Protein AF-A0A1E1WFL3-F1 (afdb_monomer_lite)

pLDDT: mean 76.47, std 13.82, range [47.34, 92.62]

Radius of gyration: 27.9 Å; chains: 1; bounding box: 55×41×75 Å

Secondary structure (DSSP, 8-state):
---SSHHHHHHHHHHHHHHHHHHTTT-TTHHHHHHTSTT--HHHHHHHHHHHHS--S-TTS--HHHHHHHHHHTTTTSPPPHHHHT------TT-------------TTSSTTTT-GGGGSSS----

Sequence (127 aa):
THGQHDANQAALLALAVQTYELLRPRFPSIVSVLRAIPDVEPHDVLRLDEKLAAPHNKPNKIDKSKRDLFKKITARLIGRNVGQLFKKEVYILDLPTMQTAKEKPRSAVDAPEGAGLEKLFTANAPT

Foldseek 3Di:
DPQADPVSVVVVLLVVLVVCLVCCVVPVCVLVVLVPDPPADPVLSVVLVVVSPPDDPDDPDDDPVNSVSSCVSCVVVRDDDPVVVPPPPDPPDDDPPPPPPPPPPPPQCPDPCHVCVVVVPPPDDPD

Organism: Pectinophora gossypiella (NCBI:txid13191)

Structure (mmCIF, N/CA/C/O backbone):
data_AF-A0A1E1WFL3-F1
#
_entry.id   AF-A0A1E1WFL3-F1
#
loop_
_atom_site.group_PDB
_atom_site.id
_atom_site.type_symbol
_atom_site.label_atom_id
_atom_site.label_alt_id
_atom_site.label_comp_id
_atom_site.label_asym_id
_atom_site.label_entity_id
_atom_site.label_seq_id
_atom_site.pdbx_PDB_ins_code
_atom_site.Cartn_x
_atom_site.Cartn_y
_atom_site.Cartn_z
_atom_site.occupancy
_atom_site.B_iso_or_equiv
_atom_site.auth_seq_id
_atom_site.auth_comp_id
_atom_site.auth_asym_id
_atom_site.auth_atom_id
_atom_site.pdbx_PDB_model_num
ATOM 1 N N . THR A 1 1 ? 0.158 -5.997 -17.261 1.00 51.44 1 THR A N 1
ATOM 2 C CA . THR A 1 1 ? -0.506 -5.467 -16.048 1.00 51.44 1 THR A CA 1
ATOM 3 C C . THR A 1 1 ? 0.355 -4.364 -15.453 1.00 51.44 1 THR A C 1
ATOM 5 O O . THR A 1 1 ? 1.562 -4.535 -15.332 1.00 51.44 1 THR A O 1
ATOM 8 N N . HIS A 1 2 ? -0.230 -3.192 -15.188 1.00 62.03 2 HIS A N 1
ATOM 9 C CA . HIS A 1 2 ? 0.481 -1.987 -14.736 1.00 62.03 2 HIS A CA 1
ATOM 10 C C . HIS A 1 2 ? 0.802 -2.088 -13.234 1.00 62.03 2 HIS A C 1
ATOM 12 O O . HIS A 1 2 ? -0.090 -2.355 -12.439 1.00 62.03 2 HIS A O 1
ATOM 18 N N . GLY A 1 3 ? 2.065 -1.900 -12.848 1.00 61.00 3 GLY A N 1
ATOM 19 C CA . GLY A 1 3 ? 2.530 -2.052 -11.456 1.00 61.00 3 GLY A CA 1
ATOM 20 C C . GLY A 1 3 ? 4.053 -2.137 -11.323 1.00 61.00 3 GLY A C 1
ATOM 21 O O . GLY A 1 3 ? 4.593 -1.838 -10.269 1.00 61.00 3 GLY A O 1
ATOM 22 N N . GLN A 1 4 ? 4.733 -2.462 -12.424 1.00 65.25 4 GLN A N 1
ATOM 23 C CA . GLN A 1 4 ? 6.193 -2.455 -12.536 1.00 65.25 4 GLN A CA 1
ATOM 24 C C . GLN A 1 4 ? 6.793 -1.038 -12.604 1.00 65.25 4 GLN A C 1
ATOM 26 O O . GLN A 1 4 ? 7.950 -0.835 -12.260 1.00 65.25 4 GLN A O 1
ATOM 31 N N . HIS A 1 5 ? 6.035 -0.061 -13.110 1.00 79.06 5 HIS A N 1
ATOM 32 C CA . HIS A 1 5 ? 6.515 1.312 -13.233 1.00 79.06 5 HIS A CA 1
ATOM 33 C C . HIS A 1 5 ? 6.304 2.060 -11.914 1.00 79.06 5 HIS A C 1
ATOM 35 O O . HIS A 1 5 ? 5.159 2.200 -11.471 1.00 79.06 5 HIS A O 1
ATOM 41 N N . ASP A 1 6 ? 7.384 2.580 -11.330 1.00 79.06 6 ASP A N 1
ATOM 42 C CA . ASP A 1 6 ? 7.389 3.231 -10.013 1.00 79.06 6 ASP A CA 1
ATOM 43 C C . ASP A 1 6 ? 6.340 4.343 -9.878 1.00 79.06 6 ASP A C 1
ATOM 45 O O . ASP A 1 6 ? 5.660 4.429 -8.853 1.00 79.06 6 ASP A O 1
ATOM 49 N N . ALA A 1 7 ? 6.137 5.160 -10.920 1.00 80.56 7 ALA A N 1
ATOM 50 C CA . ALA A 1 7 ? 5.143 6.236 -10.872 1.00 80.56 7 ALA A CA 1
ATOM 51 C C . ALA A 1 7 ? 3.707 5.695 -10.744 1.00 80.56 7 ALA A C 1
ATOM 53 O O . ALA A 1 7 ? 2.905 6.215 -9.967 1.00 80.56 7 ALA A O 1
ATOM 54 N N . ASN A 1 8 ? 3.400 4.602 -11.450 1.00 84.56 8 ASN A N 1
ATOM 55 C CA . ASN A 1 8 ? 2.076 3.984 -11.402 1.00 84.56 8 ASN A CA 1
ATOM 56 C C . ASN A 1 8 ? 1.884 3.275 -10.062 1.00 84.56 8 ASN A C 1
ATOM 58 O O . ASN A 1 8 ? 0.820 3.375 -9.459 1.00 84.56 8 ASN A O 1
ATOM 62 N N . GLN A 1 9 ? 2.924 2.606 -9.560 1.00 87.19 9 GLN A N 1
ATOM 63 C CA . GLN A 1 9 ? 2.893 1.962 -8.252 1.00 87.19 9 GLN A CA 1
ATOM 64 C C . GLN A 1 9 ? 2.644 2.976 -7.128 1.00 87.19 9 GLN A C 1
ATOM 66 O O . GLN A 1 9 ? 1.820 2.724 -6.251 1.00 87.19 9 GLN A O 1
ATOM 71 N N . ALA A 1 10 ? 3.318 4.129 -7.152 1.00 87.38 10 ALA A N 1
ATOM 72 C CA . ALA A 1 10 ? 3.135 5.172 -6.149 1.00 87.38 10 ALA A CA 1
ATOM 73 C C . ALA A 1 10 ? 1.697 5.718 -6.140 1.00 87.38 10 ALA A C 1
ATOM 75 O O . ALA A 1 10 ? 1.097 5.833 -5.069 1.00 87.38 10 ALA A O 1
ATOM 76 N N . ALA A 1 11 ? 1.131 5.996 -7.320 1.00 89.25 11 ALA A N 1
ATOM 77 C CA . ALA A 1 11 ? -0.248 6.462 -7.460 1.00 89.25 11 ALA A CA 1
ATOM 78 C C . ALA A 1 11 ? -1.270 5.403 -7.009 1.00 89.25 11 ALA A C 1
ATOM 80 O O . ALA A 1 11 ? -2.201 5.719 -6.270 1.00 89.25 11 ALA A O 1
ATOM 81 N N . LEU A 1 12 ? -1.067 4.135 -7.385 1.00 90.56 12 LEU A N 1
ATOM 82 C CA . LEU A 1 12 ? -1.937 3.025 -6.987 1.00 90.56 12 LEU A CA 1
ATOM 83 C C . LEU A 1 12 ? -1.911 2.786 -5.474 1.00 90.56 12 LEU A C 1
ATOM 85 O O . LEU A 1 12 ? -2.964 2.605 -4.872 1.00 90.56 12 LEU A O 1
ATOM 89 N N . LEU A 1 13 ? -0.733 2.828 -4.843 1.00 91.19 13 LEU A N 1
ATOM 90 C CA . LEU A 1 13 ? -0.609 2.689 -3.389 1.00 91.19 13 LEU A CA 1
ATOM 91 C C . LEU A 1 13 ? -1.276 3.848 -2.646 1.00 91.19 13 LEU A C 1
ATOM 93 O O . LEU A 1 13 ? -1.927 3.629 -1.628 1.00 91.19 13 LEU A O 1
ATOM 97 N N . ALA A 1 14 ? -1.122 5.076 -3.147 1.00 90.31 14 ALA A N 1
ATOM 98 C CA . ALA A 1 14 ? -1.787 6.246 -2.587 1.00 90.31 14 ALA A CA 1
ATOM 99 C C . ALA A 1 14 ? -3.317 6.097 -2.632 1.00 90.31 14 ALA A C 1
ATOM 101 O O . ALA A 1 14 ? -3.979 6.234 -1.603 1.00 90.31 14 ALA A O 1
ATOM 102 N N . LEU A 1 15 ? -3.858 5.743 -3.801 1.00 91.56 15 LEU A N 1
ATOM 103 C CA . LEU A 1 15 ? -5.288 5.517 -3.979 1.00 91.56 15 LEU A CA 1
ATOM 104 C C . LEU A 1 15 ? -5.792 4.377 -3.089 1.00 91.56 15 LEU A C 1
ATOM 106 O O . LEU A 1 15 ? -6.786 4.545 -2.394 1.00 91.56 15 LEU A O 1
ATOM 110 N N . ALA A 1 16 ? -5.087 3.244 -3.056 1.00 91.50 16 ALA A N 1
ATOM 111 C CA . ALA A 1 16 ? -5.491 2.080 -2.275 1.00 91.50 16 ALA A CA 1
ATOM 112 C C . ALA A 1 16 ? -5.588 2.387 -0.773 1.00 91.50 16 ALA A C 1
ATOM 114 O O . ALA A 1 16 ? -6.567 1.998 -0.140 1.00 91.50 16 ALA A O 1
ATOM 115 N N . VAL A 1 17 ? -4.623 3.132 -0.217 1.00 91.50 17 VAL A N 1
ATOM 116 C CA . VAL A 1 17 ? -4.668 3.576 1.186 1.00 91.50 17 VAL A CA 1
ATOM 117 C C . VAL A 1 17 ? -5.890 4.461 1.435 1.00 91.50 17 VAL A C 1
ATOM 119 O O . VAL A 1 17 ? -6.628 4.214 2.384 1.00 91.50 17 VAL A O 1
ATOM 122 N N . GLN A 1 18 ? -6.143 5.445 0.568 1.00 90.69 18 GLN A N 1
ATOM 123 C CA . GLN A 1 18 ? -7.270 6.371 0.716 1.00 90.69 18 GLN A CA 1
ATOM 124 C C . GLN A 1 18 ? -8.627 5.662 0.576 1.00 90.69 18 GLN A C 1
ATOM 126 O O . GLN A 1 18 ? -9.554 5.916 1.344 1.00 90.69 18 GLN A O 1
ATOM 131 N N . THR A 1 19 ? -8.749 4.744 -0.382 1.00 91.75 19 THR A N 1
ATOM 132 C CA . THR A 1 19 ? -9.953 3.934 -0.579 1.00 91.75 19 THR A CA 1
ATOM 133 C C . THR A 1 19 ? -10.188 3.000 0.602 1.00 91.75 19 THR A C 1
ATOM 135 O O . THR A 1 19 ? -11.311 2.914 1.093 1.00 91.75 19 THR A O 1
ATOM 138 N N . TYR A 1 20 ? -9.144 2.326 1.091 1.00 92.00 20 TYR A N 1
ATOM 139 C CA . TYR A 1 20 ? -9.259 1.448 2.251 1.00 92.00 20 TYR A CA 1
ATOM 140 C C . TYR A 1 20 ? -9.665 2.237 3.500 1.00 92.00 20 TYR A C 1
ATOM 142 O O . TYR A 1 20 ? -10.580 1.820 4.200 1.00 92.00 20 TYR A O 1
ATOM 150 N N . GLU A 1 21 ? -9.079 3.412 3.731 1.00 89.44 21 GLU A N 1
ATOM 151 C CA . GLU A 1 21 ? -9.450 4.301 4.836 1.00 89.44 21 GLU A CA 1
ATOM 152 C C . GLU A 1 21 ? -10.922 4.729 4.788 1.00 89.44 21 GLU A C 1
ATOM 154 O O . GLU A 1 21 ? -11.617 4.674 5.800 1.00 89.44 21 GLU A O 1
ATOM 159 N N . LEU A 1 22 ? -11.423 5.094 3.604 1.00 89.81 22 LEU A N 1
ATOM 160 C CA . LEU A 1 22 ? -12.817 5.497 3.412 1.00 89.81 22 LEU A CA 1
ATOM 161 C C . LEU A 1 22 ? -13.801 4.332 3.609 1.00 89.81 22 LEU A C 1
ATOM 163 O O . LEU A 1 22 ? -14.904 4.518 4.128 1.00 89.81 22 LEU A O 1
ATOM 167 N N . LEU A 1 23 ? -13.427 3.131 3.164 1.00 91.12 23 LEU A N 1
ATOM 168 C CA . LEU A 1 23 ? -14.296 1.955 3.197 1.00 91.12 23 LEU A CA 1
ATOM 169 C C . LEU A 1 23 ? -14.272 1.238 4.548 1.00 91.12 23 LEU A C 1
ATOM 171 O O . LEU A 1 23 ? -15.307 0.718 4.961 1.00 91.12 23 LEU A O 1
ATOM 175 N N . ARG A 1 24 ? -13.139 1.226 5.259 1.00 88.69 24 ARG A N 1
ATOM 176 C CA . ARG A 1 24 ? -12.946 0.488 6.516 1.00 88.69 24 ARG A CA 1
ATOM 177 C C . ARG A 1 24 ? -14.024 0.734 7.586 1.00 88.69 24 ARG A C 1
ATOM 179 O O . ARG A 1 24 ? -14.485 -0.266 8.141 1.00 88.69 24 ARG A O 1
ATOM 186 N N . PRO A 1 25 ? -14.461 1.980 7.879 1.00 88.69 25 PRO A N 1
ATOM 187 C CA . PRO A 1 25 ? -15.502 2.228 8.880 1.00 88.69 25 PRO A CA 1
ATOM 188 C C . PRO A 1 25 ? -16.908 1.831 8.407 1.00 88.69 25 PRO A C 1
ATOM 190 O O . PRO A 1 25 ? -17.771 1.551 9.232 1.00 88.69 25 PRO A O 1
ATOM 193 N N . ARG A 1 26 ? -17.151 1.787 7.090 1.00 92.38 26 ARG A N 1
ATOM 194 C CA . ARG A 1 26 ? -18.461 1.441 6.505 1.00 92.38 26 ARG A CA 1
ATOM 195 C C . ARG A 1 26 ? -18.611 -0.055 6.241 1.00 92.38 26 ARG A C 1
ATOM 197 O O . ARG A 1 26 ? -19.715 -0.582 6.313 1.00 92.38 26 ARG A O 1
ATOM 204 N N . PHE A 1 27 ? -17.507 -0.731 5.937 1.00 92.56 27 PHE A N 1
ATOM 205 C CA . PHE A 1 27 ? -17.471 -2.131 5.528 1.00 92.56 27 PHE A CA 1
ATOM 206 C C . PHE A 1 27 ? -16.358 -2.871 6.277 1.00 92.56 27 PHE A C 1
ATOM 208 O O . PHE A 1 27 ? -15.260 -3.055 5.745 1.00 92.56 27 PHE A O 1
ATOM 215 N N . PRO A 1 28 ? -16.619 -3.346 7.508 1.00 88.56 28 PRO A N 1
ATOM 216 C CA . PRO A 1 28 ? -15.608 -4.037 8.303 1.00 88.56 28 PRO A CA 1
ATOM 217 C C . PRO A 1 28 ? -15.060 -5.306 7.640 1.00 88.56 28 PRO A C 1
ATOM 219 O O . PRO A 1 28 ? -13.934 -5.710 7.918 1.00 88.56 28 PRO A O 1
ATOM 222 N N . SER A 1 29 ? -15.836 -5.912 6.739 1.00 91.50 29 SER A N 1
ATOM 223 C CA . SER A 1 29 ? -15.472 -7.107 5.979 1.00 91.50 29 SER A CA 1
ATOM 224 C C . SER A 1 29 ? -14.337 -6.885 4.979 1.00 91.50 29 SER A C 1
ATOM 226 O O . SER A 1 29 ? -13.707 -7.862 4.581 1.00 91.50 29 SER A O 1
ATOM 228 N N . ILE A 1 30 ? -14.010 -5.642 4.602 1.00 91.44 30 ILE A N 1
ATOM 229 C CA . ILE A 1 30 ? -12.958 -5.361 3.609 1.00 91.44 30 ILE A CA 1
ATOM 230 C C . ILE A 1 30 ? -11.572 -5.856 4.050 1.00 91.44 30 ILE A C 1
ATOM 232 O O . ILE A 1 30 ? -10.737 -6.199 3.217 1.00 91.44 30 ILE A O 1
ATOM 236 N N . VAL A 1 31 ? -11.348 -5.991 5.362 1.00 91.50 31 VAL A N 1
ATOM 237 C CA . VAL A 1 31 ? -10.122 -6.577 5.924 1.00 91.50 31 VAL A CA 1
ATOM 238 C C . VAL A 1 31 ? -9.900 -8.022 5.455 1.00 91.50 31 VAL A C 1
ATOM 240 O O . VAL A 1 31 ? -8.759 -8.454 5.304 1.00 91.50 31 VAL A O 1
ATOM 243 N N . SER A 1 32 ? -10.975 -8.768 5.169 1.00 91.12 32 SER A N 1
ATOM 244 C CA . SER A 1 32 ? -10.884 -10.140 4.652 1.00 91.12 32 SER A CA 1
ATOM 245 C C . SER A 1 32 ? -10.231 -10.194 3.271 1.00 91.12 32 SER A C 1
ATOM 247 O O . SER A 1 32 ? -9.496 -11.134 2.990 1.00 91.12 32 SER A O 1
ATOM 249 N N . VAL A 1 33 ? -10.409 -9.151 2.451 1.00 91.56 33 VAL A N 1
ATOM 250 C CA . VAL A 1 33 ? -9.791 -9.046 1.123 1.00 91.56 33 VAL A CA 1
ATOM 251 C C . VAL A 1 33 ? -8.276 -8.899 1.247 1.00 91.56 33 VAL A C 1
ATOM 253 O O . VAL A 1 33 ? -7.541 -9.563 0.525 1.00 91.56 33 VAL A O 1
ATOM 256 N N . LEU A 1 34 ? -7.794 -8.088 2.199 1.00 90.38 34 LEU A N 1
ATOM 257 C CA . LEU A 1 34 ? -6.354 -7.972 2.466 1.00 90.38 34 LEU A CA 1
ATOM 258 C C . LEU A 1 34 ? -5.766 -9.271 3.026 1.00 90.38 34 LEU A C 1
ATOM 260 O O . LEU A 1 34 ? -4.642 -9.625 2.688 1.00 90.38 34 LEU A O 1
ATOM 264 N N . ARG A 1 35 ? -6.526 -9.997 3.853 1.00 90.06 35 ARG A N 1
ATOM 265 C CA . ARG A 1 35 ? -6.110 -11.296 4.408 1.00 90.06 35 ARG A CA 1
ATOM 266 C C . ARG A 1 35 ? -6.140 -12.438 3.391 1.00 90.06 35 ARG A C 1
ATOM 268 O O . ARG A 1 35 ? -5.471 -13.438 3.606 1.00 90.06 35 ARG A O 1
ATOM 275 N N . ALA A 1 36 ? -6.900 -12.304 2.307 1.00 90.50 36 ALA A N 1
ATOM 276 C CA . ALA A 1 36 ? -6.940 -13.289 1.228 1.00 90.50 36 ALA A CA 1
ATOM 277 C C . ALA A 1 36 ? -5.692 -13.241 0.328 1.00 90.50 36 ALA A C 1
ATOM 279 O O . ALA A 1 36 ? -5.493 -14.130 -0.499 1.00 90.50 36 ALA A O 1
ATOM 280 N N . ILE A 1 37 ? -4.853 -12.209 0.465 1.00 89.25 37 ILE A N 1
ATOM 281 C CA . ILE A 1 37 ? -3.590 -12.111 -0.263 1.00 89.25 37 ILE A CA 1
ATOM 282 C C . ILE A 1 37 ? -2.619 -13.164 0.306 1.00 89.25 37 ILE A C 1
ATOM 284 O O . ILE A 1 37 ? -2.412 -13.204 1.521 1.00 89.25 37 ILE A O 1
ATOM 288 N N . PRO A 1 38 ? -2.002 -14.008 -0.541 1.00 86.69 38 PRO A N 1
ATOM 289 C CA . PRO A 1 38 ? -1.058 -15.020 -0.080 1.00 86.69 38 PRO A CA 1
ATOM 290 C C . PRO A 1 38 ? 0.178 -14.383 0.569 1.00 86.69 38 PRO A C 1
ATOM 292 O O . PRO A 1 38 ? 0.640 -13.324 0.141 1.00 86.69 38 PRO A O 1
ATOM 295 N N . ASP A 1 39 ? 0.735 -15.067 1.572 1.00 85.62 39 ASP A N 1
ATOM 296 C CA . ASP A 1 39 ? 1.941 -14.669 2.317 1.00 85.62 39 ASP A CA 1
ATOM 297 C C . ASP A 1 39 ? 1.850 -13.309 3.035 1.00 85.62 39 ASP A C 1
ATOM 299 O O . ASP A 1 39 ?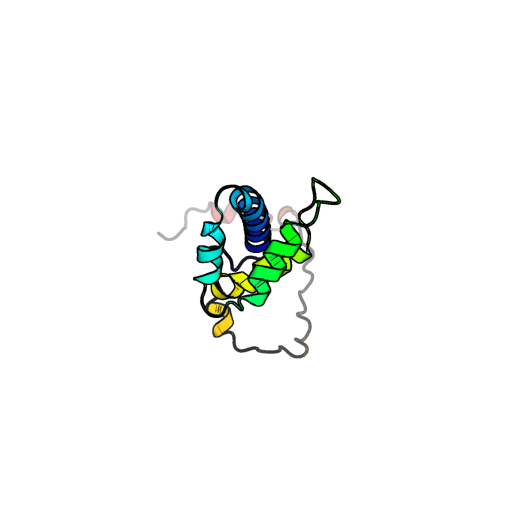 2.868 -12.658 3.284 1.00 85.62 39 ASP A O 1
ATOM 303 N N . VAL A 1 40 ? 0.639 -12.861 3.372 1.00 88.69 40 VAL A N 1
ATOM 304 C CA . VAL A 1 40 ? 0.441 -11.676 4.212 1.00 88.69 40 VAL A CA 1
ATOM 305 C C . VAL A 1 40 ? 0.414 -12.072 5.678 1.00 88.69 40 VAL A C 1
ATOM 307 O O . VAL A 1 40 ? -0.415 -12.868 6.111 1.00 88.69 40 VAL A O 1
ATOM 310 N N . GLU A 1 41 ? 1.289 -11.445 6.456 1.00 89.19 41 GLU A N 1
ATOM 311 C CA . GLU A 1 41 ? 1.304 -11.579 7.906 1.00 89.19 41 GLU A CA 1
ATOM 312 C C . GLU A 1 41 ? 0.092 -10.839 8.516 1.00 89.19 41 GLU A C 1
ATOM 314 O O . GLU A 1 41 ? -0.042 -9.621 8.325 1.00 89.19 41 GLU A O 1
ATOM 319 N N . PRO A 1 42 ? -0.786 -11.513 9.286 1.00 88.19 42 PRO A N 1
ATOM 320 C CA . PRO A 1 42 ? -1.933 -10.875 9.938 1.00 88.19 42 PRO A CA 1
ATOM 321 C C . PRO A 1 42 ? -1.559 -9.661 10.796 1.00 88.19 42 PRO A C 1
ATOM 323 O O . PRO A 1 42 ? -2.324 -8.695 10.875 1.00 88.19 42 PRO A O 1
ATOM 326 N N . HIS A 1 43 ? -0.365 -9.681 11.396 1.00 91.75 43 HIS A N 1
ATOM 327 C CA . HIS A 1 43 ? 0.171 -8.568 12.173 1.00 91.75 43 HIS A CA 1
ATOM 328 C C . HIS A 1 43 ? 0.338 -7.285 11.336 1.00 91.75 43 HIS A C 1
ATOM 330 O O . HIS A 1 43 ? 0.130 -6.180 11.846 1.00 91.75 43 HIS A O 1
ATOM 336 N N . ASP A 1 44 ? 0.722 -7.379 10.062 1.00 91.62 44 ASP A N 1
ATOM 337 C CA . ASP A 1 44 ? 0.919 -6.189 9.226 1.00 91.62 44 ASP A CA 1
ATOM 338 C C . ASP A 1 44 ? -0.414 -5.512 8.886 1.00 91.62 44 ASP A C 1
ATOM 340 O O . ASP A 1 44 ? -0.503 -4.283 8.901 1.00 91.62 44 ASP A O 1
ATOM 344 N N . VAL A 1 45 ? -1.465 -6.307 8.656 1.00 91.31 45 VAL A N 1
ATOM 345 C CA . VAL A 1 45 ? -2.833 -5.808 8.436 1.00 91.31 45 VAL A CA 1
ATOM 346 C C . VAL A 1 45 ? -3.365 -5.120 9.694 1.00 91.31 45 VAL A C 1
ATOM 348 O O . VAL A 1 45 ? -3.960 -4.049 9.606 1.00 91.31 45 VAL A O 1
ATOM 351 N N . LEU A 1 46 ? -3.100 -5.692 10.872 1.00 91.75 46 LEU A N 1
ATOM 352 C CA . LEU A 1 46 ? -3.500 -5.098 12.148 1.00 91.75 46 LEU A CA 1
ATOM 353 C C . LEU A 1 46 ? -2.787 -3.760 12.403 1.00 91.75 46 LEU A C 1
ATOM 355 O O . LEU A 1 46 ? -3.447 -2.771 12.710 1.00 91.75 46 LEU A O 1
ATOM 359 N N . ARG A 1 47 ? -1.469 -3.685 12.165 1.00 92.31 47 ARG A N 1
ATOM 360 C CA . ARG A 1 47 ? -0.707 -2.421 12.246 1.00 92.31 47 ARG A CA 1
ATOM 361 C C . ARG A 1 47 ? -1.243 -1.351 11.299 1.00 92.31 47 ARG A C 1
ATOM 363 O O . ARG A 1 47 ? -1.227 -0.168 11.640 1.00 92.31 47 ARG A O 1
ATOM 370 N N . LEU A 1 48 ? -1.660 -1.743 10.093 1.00 91.19 48 LEU A N 1
ATOM 371 C CA . LEU A 1 48 ? -2.261 -0.819 9.133 1.00 91.19 48 LEU A CA 1
ATOM 372 C C . LEU A 1 48 ? -3.582 -0.257 9.678 1.00 91.19 48 LEU A C 1
ATOM 374 O O . LEU A 1 48 ? -3.775 0.957 9.642 1.00 91.19 48 LEU A O 1
ATOM 378 N N . ASP A 1 49 ? -4.450 -1.115 10.216 1.00 90.19 49 ASP A N 1
ATOM 379 C CA . ASP A 1 49 ? -5.723 -0.704 10.817 1.00 90.19 49 ASP A CA 1
ATOM 380 C C . ASP A 1 49 ? -5.509 0.244 12.012 1.00 90.19 49 ASP A C 1
ATOM 382 O O . ASP A 1 49 ? -6.139 1.298 12.073 1.00 90.19 49 ASP A O 1
ATOM 386 N N . GLU A 1 50 ? -4.571 -0.055 12.916 1.00 90.25 50 GLU A N 1
ATOM 387 C CA . GLU A 1 50 ? -4.229 0.821 14.051 1.00 90.25 50 GLU A CA 1
ATOM 388 C C . GLU A 1 50 ? -3.736 2.200 13.586 1.00 90.25 50 GLU A C 1
ATOM 390 O O . GLU A 1 50 ? -4.162 3.240 14.092 1.00 90.25 50 GLU A O 1
ATOM 395 N N . LYS A 1 51 ? -2.863 2.224 12.571 1.00 88.12 51 LYS A N 1
ATOM 396 C CA . LYS A 1 51 ? -2.351 3.460 11.957 1.00 88.12 51 LYS A CA 1
ATOM 397 C C . LYS A 1 51 ? -3.451 4.286 11.297 1.00 88.12 51 LYS A C 1
ATOM 399 O O . LYS A 1 51 ? -3.322 5.507 11.220 1.00 88.12 51 LYS A O 1
ATOM 404 N N . LEU A 1 52 ? -4.479 3.640 10.754 1.00 84.31 52 LEU A N 1
ATOM 405 C CA . LEU A 1 52 ? -5.614 4.300 10.113 1.00 84.31 52 LEU A CA 1
ATOM 406 C C . LEU A 1 52 ? -6.634 4.815 11.128 1.00 84.31 52 LEU A C 1
ATOM 408 O O . LEU A 1 52 ? -7.215 5.868 10.896 1.00 84.31 52 LEU A O 1
ATOM 412 N N . ALA A 1 53 ? -6.808 4.113 12.249 1.00 82.88 53 ALA A N 1
ATOM 413 C CA . ALA A 1 53 ? -7.663 4.543 13.351 1.00 82.88 53 ALA A CA 1
ATOM 414 C C . ALA A 1 53 ? -7.088 5.745 14.123 1.00 82.88 53 ALA A C 1
ATOM 416 O O . ALA A 1 53 ? -7.838 6.496 14.746 1.00 82.88 53 ALA A O 1
ATOM 417 N N . ALA A 1 54 ? -5.766 5.945 14.083 1.00 82.25 54 ALA A N 1
ATOM 418 C CA . ALA A 1 54 ? -5.128 7.108 14.685 1.00 82.25 54 ALA A CA 1
ATOM 419 C C . ALA A 1 54 ? -5.597 8.424 14.019 1.00 82.25 54 ALA A C 1
ATOM 421 O O . ALA A 1 54 ? -5.627 8.514 12.786 1.00 82.25 54 ALA A O 1
ATOM 422 N N . PRO A 1 55 ? -5.918 9.471 14.807 1.00 68.88 55 PRO A N 1
ATOM 423 C CA . PRO A 1 55 ? -6.381 10.748 14.277 1.00 68.88 55 PRO A CA 1
ATOM 424 C C . PRO A 1 55 ? -5.347 11.367 13.329 1.00 68.88 55 PRO A C 1
ATOM 426 O O . PRO A 1 55 ? -4.149 11.438 13.620 1.00 68.88 55 PRO A O 1
ATOM 429 N N . HIS A 1 56 ? -5.817 11.815 12.165 1.00 67.25 56 HIS A N 1
ATOM 430 C CA . HIS A 1 56 ? -4.969 12.406 11.138 1.00 67.25 56 HIS A CA 1
ATOM 431 C C . HIS A 1 56 ? -4.423 13.762 11.602 1.00 67.25 56 HIS A C 1
ATOM 433 O O . HIS A 1 56 ? -5.139 14.758 11.621 1.00 67.25 56 HIS A O 1
ATOM 439 N N . ASN A 1 57 ? -3.121 13.833 11.893 1.00 61.25 57 ASN A N 1
ATOM 440 C CA . ASN A 1 57 ? -2.468 15.098 12.254 1.00 61.25 57 ASN A CA 1
ATOM 441 C C . ASN A 1 57 ? -2.411 16.113 11.091 1.00 61.25 57 ASN A C 1
ATOM 443 O O . ASN A 1 57 ? -2.155 17.291 11.334 1.00 61.25 57 ASN A O 1
ATOM 447 N N . LYS A 1 58 ? -2.632 15.689 9.832 1.00 59.34 58 LYS A N 1
ATOM 448 C CA . LYS A 1 58 ? -2.739 16.566 8.648 1.00 59.34 58 LYS A CA 1
ATOM 449 C C . LYS A 1 58 ? -3.712 15.977 7.608 1.00 59.34 58 LYS A C 1
ATOM 451 O O . LYS A 1 58 ? -3.465 14.865 7.152 1.00 59.34 58 LYS A O 1
ATOM 456 N N . PRO A 1 59 ? -4.742 16.718 7.163 1.00 57.62 59 PRO A N 1
ATOM 457 C CA . PRO A 1 59 ? -5.808 16.193 6.300 1.00 57.62 59 PRO A CA 1
ATOM 458 C C . PRO A 1 59 ? -5.404 15.934 4.838 1.00 57.62 59 PRO A C 1
ATOM 460 O O . PRO A 1 59 ? -6.140 15.266 4.126 1.00 57.62 59 PRO A O 1
ATOM 463 N N . ASN A 1 60 ? -4.251 16.436 4.373 1.00 58.53 60 ASN A N 1
ATOM 464 C CA . ASN A 1 60 ? -3.937 16.482 2.934 1.00 58.53 60 ASN A CA 1
ATOM 465 C C . ASN A 1 60 ? -2.671 15.723 2.501 1.00 58.53 60 ASN A C 1
ATOM 467 O O . ASN A 1 60 ? -2.247 15.839 1.352 1.00 58.53 60 ASN A O 1
ATOM 471 N N . LYS A 1 61 ? -2.023 14.968 3.398 1.00 66.31 61 LYS A N 1
ATOM 472 C CA . LYS A 1 61 ? -0.855 14.147 3.045 1.00 66.31 61 LYS A CA 1
ATOM 473 C C . LYS A 1 61 ? -1.081 12.706 3.465 1.00 66.31 61 LYS A C 1
ATOM 475 O O . LYS A 1 61 ? -1.168 12.419 4.653 1.00 66.31 61 LYS A O 1
ATOM 480 N N . ILE A 1 62 ? -1.083 11.810 2.481 1.00 70.69 62 ILE A N 1
ATOM 481 C CA . ILE A 1 62 ? -1.047 10.370 2.727 1.00 70.69 62 ILE A CA 1
ATOM 482 C C . ILE A 1 62 ? 0.259 10.044 3.451 1.00 70.69 62 ILE A C 1
ATOM 484 O O . ILE A 1 62 ? 1.355 10.294 2.934 1.00 70.69 62 ILE A O 1
ATOM 488 N N . ASP A 1 63 ? 0.126 9.486 4.651 1.00 81.62 63 ASP A N 1
ATOM 489 C CA . ASP A 1 63 ? 1.252 9.134 5.502 1.00 81.62 63 ASP A CA 1
ATOM 490 C C . ASP A 1 63 ? 2.148 8.094 4.810 1.00 81.62 63 ASP A C 1
ATOM 492 O O . ASP A 1 63 ? 1.688 7.055 4.320 1.00 81.62 63 ASP A O 1
ATOM 496 N N . LYS A 1 64 ? 3.454 8.379 4.761 1.00 85.81 64 LYS A N 1
ATOM 497 C CA . LYS A 1 64 ? 4.444 7.486 4.150 1.00 85.81 64 LYS A CA 1
ATOM 498 C C . LYS A 1 64 ? 4.424 6.101 4.808 1.00 85.81 64 LYS A C 1
ATOM 500 O O . LYS A 1 64 ? 4.496 5.108 4.096 1.00 85.81 64 LYS A O 1
ATOM 505 N N . SER A 1 65 ? 4.242 6.026 6.127 1.00 87.38 65 SER A N 1
ATOM 506 C CA . SER A 1 65 ? 4.193 4.756 6.857 1.00 87.38 65 SER A CA 1
ATOM 507 C C . SER A 1 65 ? 2.972 3.909 6.495 1.00 87.38 65 SER A C 1
ATOM 509 O O . SER A 1 65 ? 3.107 2.696 6.347 1.00 87.38 65 SER A O 1
ATOM 511 N N . LYS A 1 66 ? 1.803 4.531 6.268 1.00 89.25 66 LYS A N 1
ATOM 512 C CA . LYS A 1 66 ? 0.599 3.831 5.785 1.00 89.25 66 LYS A CA 1
ATOM 513 C C . LYS A 1 66 ? 0.846 3.228 4.402 1.00 89.25 66 LYS A C 1
ATOM 515 O O . LYS A 1 66 ? 0.544 2.061 4.176 1.00 89.25 66 LYS A O 1
ATOM 520 N N . ARG A 1 67 ? 1.460 3.999 3.499 1.00 90.31 67 ARG A N 1
ATOM 521 C CA . ARG A 1 67 ? 1.844 3.525 2.159 1.00 90.31 67 ARG A CA 1
ATOM 522 C C . ARG A 1 67 ? 2.863 2.394 2.195 1.00 90.31 67 ARG A C 1
ATOM 524 O O . ARG A 1 67 ? 2.704 1.434 1.448 1.00 90.31 67 ARG A O 1
ATOM 531 N N . ASP A 1 68 ? 3.890 2.499 3.032 1.00 91.19 68 ASP A N 1
ATOM 532 C CA . ASP A 1 68 ? 4.937 1.479 3.130 1.00 91.19 68 ASP A CA 1
ATOM 533 C C . ASP A 1 68 ? 4.371 0.159 3.693 1.00 91.19 68 ASP A C 1
ATOM 535 O O . ASP A 1 68 ? 4.667 -0.911 3.160 1.00 91.19 68 ASP A O 1
ATOM 539 N N . LEU A 1 69 ? 3.471 0.225 4.685 1.00 92.06 69 LEU A N 1
ATOM 540 C CA . LEU A 1 69 ? 2.724 -0.942 5.178 1.00 92.06 69 LEU A CA 1
ATOM 541 C C . LEU A 1 69 ? 1.826 -1.549 4.094 1.00 92.06 69 LEU A C 1
ATOM 543 O O . LEU A 1 69 ? 1.866 -2.757 3.865 1.00 92.06 69 LEU A O 1
ATOM 547 N N . PHE A 1 70 ? 1.060 -0.723 3.379 1.00 92.44 70 PHE A N 1
ATOM 548 C CA . PHE A 1 70 ? 0.188 -1.197 2.301 1.00 92.44 70 PHE A CA 1
ATOM 549 C C . PHE A 1 70 ? 0.989 -1.851 1.167 1.00 92.44 70 PHE A C 1
ATOM 551 O O . PHE A 1 70 ? 0.596 -2.892 0.636 1.00 92.44 70 PHE A O 1
ATOM 558 N N . LYS A 1 71 ? 2.154 -1.283 0.828 1.00 92.12 71 LYS A N 1
ATOM 559 C CA . LYS A 1 71 ? 3.102 -1.858 -0.134 1.00 92.12 71 LYS A CA 1
ATOM 560 C C . LYS A 1 71 ? 3.617 -3.217 0.329 1.00 92.12 71 LYS A C 1
ATOM 562 O O . LYS A 1 71 ? 3.716 -4.119 -0.496 1.00 92.12 71 LYS A O 1
ATOM 567 N N . LYS A 1 72 ? 3.925 -3.374 1.621 1.00 92.62 72 LYS A N 1
ATOM 568 C CA . LYS A 1 72 ? 4.346 -4.658 2.200 1.00 92.62 72 LYS A CA 1
ATOM 569 C C . LYS A 1 72 ? 3.246 -5.716 2.064 1.00 92.62 72 LYS A C 1
ATOM 571 O O . LYS A 1 72 ? 3.515 -6.791 1.541 1.00 92.62 72 LYS A O 1
ATOM 576 N N . ILE A 1 73 ? 2.012 -5.381 2.445 1.00 92.31 73 ILE A N 1
ATOM 577 C CA . ILE A 1 73 ? 0.845 -6.281 2.373 1.00 92.31 73 ILE A CA 1
ATOM 578 C C . ILE A 1 73 ? 0.549 -6.698 0.922 1.00 92.31 73 ILE A C 1
ATOM 580 O O . ILE A 1 73 ? 0.257 -7.852 0.638 1.00 92.31 73 ILE A O 1
ATOM 584 N N . THR A 1 74 ? 0.667 -5.775 -0.032 1.00 90.81 74 THR A N 1
ATOM 585 C CA . THR A 1 74 ? 0.348 -6.025 -1.451 1.00 90.81 74 THR A CA 1
ATOM 586 C C . THR A 1 74 ? 1.552 -6.429 -2.305 1.00 90.81 74 THR A C 1
ATOM 588 O O . THR A 1 74 ? 1.428 -6.550 -3.524 1.00 90.81 74 THR A O 1
ATOM 591 N N . ALA A 1 75 ? 2.716 -6.683 -1.699 1.00 88.81 75 ALA A N 1
ATOM 592 C CA . ALA A 1 75 ? 3.971 -6.948 -2.406 1.00 88.81 75 ALA A CA 1
ATOM 593 C C . ALA A 1 75 ? 3.882 -8.105 -3.415 1.00 88.81 75 ALA A C 1
ATOM 595 O O . ALA A 1 75 ? 4.550 -8.077 -4.449 1.00 88.81 75 ALA A O 1
ATOM 596 N N . ARG A 1 76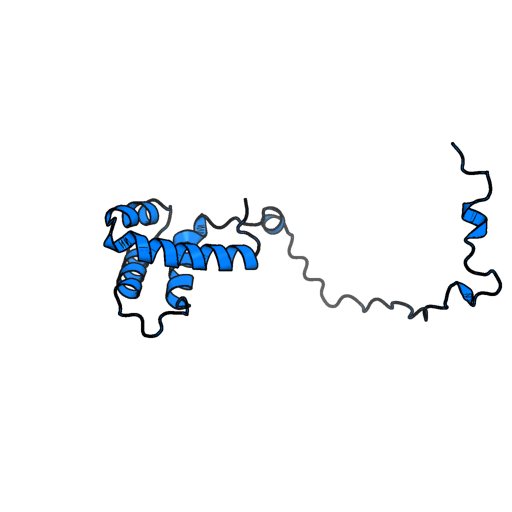 ? 3.048 -9.112 -3.131 1.00 84.12 76 ARG A N 1
ATOM 597 C CA . ARG A 1 76 ? 2.802 -10.257 -4.021 1.00 84.12 76 ARG A CA 1
ATOM 598 C C . ARG A 1 76 ? 1.952 -9.917 -5.249 1.00 84.12 76 ARG A C 1
ATOM 600 O O . ARG A 1 76 ? 2.064 -10.603 -6.258 1.00 84.12 76 ARG A O 1
ATOM 607 N N . LEU A 1 77 ? 1.135 -8.867 -5.178 1.00 84.50 77 LEU A N 1
ATOM 608 C CA . LEU A 1 77 ? 0.249 -8.432 -6.264 1.00 84.50 77 LEU A CA 1
ATOM 609 C C . LEU A 1 77 ? 0.937 -7.460 -7.233 1.00 84.50 77 LEU A C 1
ATOM 611 O O . LEU A 1 77 ? 0.504 -7.304 -8.374 1.00 84.50 77 LEU A O 1
ATOM 615 N N . ILE A 1 78 ? 1.997 -6.784 -6.782 1.00 82.88 78 ILE A N 1
ATOM 616 C CA . ILE A 1 78 ? 2.732 -5.813 -7.593 1.00 82.88 78 ILE A CA 1
ATOM 617 C C . ILE A 1 78 ? 3.473 -6.550 -8.717 1.00 82.88 78 ILE A C 1
ATOM 619 O O . ILE A 1 78 ? 4.346 -7.385 -8.471 1.00 82.88 78 ILE A O 1
ATOM 623 N N . GLY A 1 79 ? 3.116 -6.228 -9.964 1.00 71.00 79 GLY A N 1
ATOM 624 C CA . GLY A 1 79 ? 3.699 -6.844 -11.154 1.00 71.00 79 GLY A CA 1
ATOM 625 C C . GLY A 1 79 ? 5.219 -6.678 -11.210 1.00 71.00 79 GLY A C 1
ATOM 626 O O . GLY A 1 79 ? 5.735 -5.571 -11.073 1.00 71.00 79 GLY A O 1
ATOM 627 N N . ARG A 1 80 ? 5.932 -7.784 -11.442 1.00 69.19 80 ARG A N 1
ATOM 628 C CA . ARG A 1 80 ? 7.391 -7.816 -11.622 1.00 69.19 80 ARG A CA 1
ATOM 629 C C . ARG A 1 80 ? 7.734 -7.839 -13.108 1.00 69.19 80 ARG A C 1
ATOM 631 O O . ARG A 1 80 ? 7.028 -8.472 -13.892 1.00 69.19 80 ARG A O 1
ATOM 638 N N . ASN A 1 81 ? 8.825 -7.185 -13.506 1.00 66.88 81 ASN A N 1
ATOM 639 C CA . ASN A 1 81 ? 9.292 -7.286 -14.885 1.00 66.88 81 ASN A CA 1
ATOM 640 C C . ASN A 1 81 ? 9.840 -8.691 -15.154 1.00 66.88 81 ASN A C 1
ATOM 642 O O . ASN A 1 81 ? 10.848 -9.080 -14.568 1.00 66.88 81 ASN A O 1
ATOM 646 N N . VAL A 1 82 ? 9.233 -9.423 -16.087 1.00 64.31 82 VAL A N 1
ATOM 647 C CA . VAL A 1 82 ? 9.734 -10.749 -16.487 1.00 64.31 82 VAL A CA 1
ATOM 648 C C . VAL A 1 82 ? 11.132 -10.649 -17.115 1.00 64.31 82 VAL A C 1
ATOM 650 O O . VAL A 1 82 ? 11.979 -11.497 -16.864 1.00 64.31 82 VAL A O 1
ATOM 653 N N . GLY A 1 83 ? 11.428 -9.566 -17.842 1.00 62.38 83 GLY A N 1
ATOM 654 C CA . GLY A 1 83 ? 12.748 -9.316 -18.435 1.00 62.38 83 GLY A CA 1
ATOM 655 C C . GLY A 1 83 ? 13.871 -9.037 -17.427 1.00 62.38 83 GLY A C 1
ATOM 656 O O . GLY A 1 83 ? 15.037 -9.204 -17.767 1.00 62.38 83 GLY A O 1
ATOM 657 N N . GLN A 1 84 ? 13.556 -8.659 -16.182 1.00 60.78 84 GLN A N 1
ATOM 658 C CA . GLN A 1 84 ? 14.542 -8.544 -15.102 1.00 60.78 84 GLN A CA 1
ATOM 659 C C . GLN A 1 84 ? 14.819 -9.879 -14.407 1.00 60.78 84 GLN A C 1
ATOM 661 O O . GLN A 1 84 ? 15.914 -10.052 -13.889 1.00 60.78 84 GLN A O 1
ATOM 666 N N . LEU A 1 85 ? 13.882 -10.835 -14.430 1.00 58.47 85 LEU A N 1
ATOM 667 C CA . LEU A 1 85 ? 14.093 -12.171 -13.850 1.00 58.47 85 LEU A CA 1
ATOM 668 C C . LEU A 1 85 ? 15.166 -12.975 -14.601 1.00 58.47 85 LEU A C 1
ATOM 670 O O . LEU A 1 85 ? 15.781 -13.862 -14.020 1.00 58.47 85 LEU A O 1
ATOM 674 N N . PHE A 1 86 ? 15.405 -12.641 -15.873 1.00 58.88 86 PHE A N 1
ATOM 675 C CA . PHE A 1 86 ? 16.397 -13.287 -16.740 1.00 58.88 86 PHE A CA 1
ATOM 676 C C . PHE A 1 86 ? 17.523 -12.345 -17.179 1.00 58.88 86 PHE A C 1
ATOM 678 O O . PHE A 1 86 ? 18.322 -12.697 -18.049 1.00 58.88 86 PHE A O 1
ATOM 685 N N . LYS A 1 87 ? 17.612 -11.138 -16.603 1.00 57.56 87 LYS A N 1
ATOM 686 C CA . LYS A 1 87 ? 18.764 -10.270 -16.850 1.00 57.56 87 LYS A CA 1
ATOM 687 C C . LYS A 1 87 ? 19.971 -10.899 -16.165 1.00 57.56 87 LYS A C 1
ATOM 689 O O . LYS A 1 87 ? 20.087 -10.857 -14.947 1.00 57.56 87 LYS A O 1
ATOM 694 N N . LYS A 1 88 ? 20.886 -11.462 -16.958 1.00 58.56 88 LYS A N 1
ATOM 695 C CA . LYS A 1 88 ? 22.249 -11.728 -16.497 1.00 58.56 88 LYS A CA 1
ATOM 696 C C . LYS A 1 88 ? 22.821 -10.383 -16.047 1.00 58.56 88 LYS A C 1
ATOM 698 O O . LYS A 1 88 ? 22.956 -9.479 -16.872 1.00 58.56 88 LYS A O 1
ATOM 703 N N . GLU A 1 89 ? 23.089 -10.227 -14.755 1.00 56.62 89 GLU A N 1
ATOM 704 C CA . GLU A 1 89 ? 23.766 -9.045 -14.222 1.00 56.62 89 GLU A CA 1
ATOM 705 C C . GLU A 1 89 ? 25.194 -9.027 -14.778 1.00 56.62 89 GLU A C 1
ATOM 707 O O . GLU A 1 89 ? 26.107 -9.657 -14.253 1.00 56.62 89 GLU A O 1
ATOM 712 N N . VAL A 1 90 ? 25.379 -8.366 -15.920 1.00 56.84 90 VAL A N 1
ATOM 713 C CA . VAL A 1 90 ? 26.704 -8.066 -16.451 1.00 56.84 90 VAL A CA 1
ATOM 714 C C . VAL A 1 90 ? 27.099 -6.726 -15.850 1.00 56.84 90 VAL A C 1
ATOM 716 O O . VAL A 1 90 ? 26.683 -5.673 -16.331 1.00 56.84 90 VAL A O 1
ATOM 719 N N . TYR A 1 91 ? 27.870 -6.769 -14.766 1.00 57.44 91 TYR A N 1
ATOM 720 C CA . TYR A 1 91 ? 28.630 -5.610 -14.320 1.00 57.44 91 TYR A CA 1
ATOM 721 C C . TYR A 1 91 ? 29.611 -5.277 -15.434 1.00 57.44 91 TYR A C 1
ATOM 723 O O . TYR A 1 91 ? 30.575 -6.012 -15.649 1.00 57.44 91 TYR A O 1
ATOM 731 N N . ILE A 1 92 ? 29.353 -4.206 -16.177 1.00 60.31 92 ILE A N 1
ATOM 732 C CA . ILE A 1 92 ? 30.367 -3.703 -17.089 1.00 60.31 92 ILE A CA 1
ATOM 733 C C . ILE A 1 92 ? 31.343 -2.898 -16.236 1.00 60.31 92 ILE A C 1
ATOM 735 O O . ILE A 1 92 ? 31.132 -1.717 -15.978 1.00 60.31 92 ILE A O 1
ATOM 739 N N . LEU A 1 93 ? 32.342 -3.604 -15.698 1.00 61.09 93 LEU A N 1
ATOM 740 C CA . LEU A 1 93 ? 33.522 -3.008 -15.081 1.00 61.09 93 LEU A CA 1
ATOM 741 C C . LEU A 1 93 ? 34.117 -2.014 -16.078 1.00 61.09 93 LEU A C 1
ATOM 743 O O . LEU A 1 93 ? 34.357 -2.396 -17.222 1.00 61.09 93 LEU A O 1
ATOM 747 N N . ASP A 1 94 ? 34.257 -0.764 -15.630 1.00 61.19 94 ASP A N 1
ATOM 748 C CA . ASP A 1 94 ? 34.868 0.378 -16.316 1.00 61.19 94 ASP A CA 1
ATOM 749 C C . ASP A 1 94 ? 34.888 0.247 -17.839 1.00 61.19 94 ASP A C 1
ATOM 751 O O . ASP A 1 94 ? 35.920 -0.020 -18.460 1.00 61.19 94 ASP A O 1
ATOM 755 N N . LEU A 1 95 ? 33.709 0.428 -18.449 1.00 62.31 95 LEU A N 1
ATOM 756 C CA . LEU A 1 95 ? 33.634 0.585 -19.894 1.00 62.31 95 LEU A CA 1
ATOM 757 C C . LEU A 1 95 ? 34.608 1.690 -20.310 1.00 62.31 95 LEU A C 1
ATOM 759 O O . LEU A 1 95 ? 34.486 2.809 -19.801 1.00 62.31 95 LEU A O 1
ATOM 763 N N . PRO A 1 96 ? 35.543 1.420 -21.237 1.00 70.44 96 PRO A N 1
ATOM 764 C CA . PRO A 1 96 ? 36.391 2.471 -21.765 1.00 70.44 96 PRO A CA 1
ATOM 765 C C . PRO A 1 96 ? 35.498 3.578 -22.328 1.00 70.44 96 PRO A C 1
ATOM 767 O O . PRO A 1 96 ? 34.550 3.307 -23.071 1.00 70.44 96 PRO A O 1
ATOM 770 N N . THR A 1 97 ? 35.778 4.824 -21.941 1.00 65.31 97 THR A N 1
ATOM 771 C CA . THR A 1 97 ? 35.015 5.999 -22.365 1.00 65.31 97 THR A CA 1
ATOM 772 C C . THR A 1 97 ? 34.890 5.996 -23.886 1.00 65.31 97 THR A C 1
ATOM 774 O O . THR A 1 97 ? 35.897 6.109 -24.588 1.00 65.31 97 THR A O 1
ATOM 777 N N . MET A 1 98 ? 33.664 5.869 -24.407 1.00 67.50 98 MET A N 1
ATOM 778 C CA . MET A 1 98 ? 33.424 6.011 -25.841 1.00 67.50 98 MET A CA 1
ATOM 779 C C . MET A 1 98 ? 33.882 7.406 -26.257 1.00 67.50 98 MET A C 1
ATOM 781 O O . MET A 1 98 ? 33.301 8.411 -25.844 1.00 67.50 98 MET A O 1
ATOM 785 N N . GLN A 1 99 ? 34.928 7.461 -27.079 1.00 68.38 99 GLN A N 1
ATOM 786 C CA . GLN A 1 99 ? 35.330 8.682 -27.757 1.00 68.38 99 GLN A CA 1
ATOM 787 C C . GLN A 1 99 ? 34.261 8.987 -28.805 1.00 68.38 99 GLN A C 1
ATOM 789 O O . GLN A 1 99 ? 34.369 8.601 -29.966 1.00 68.38 99 GLN A O 1
ATOM 794 N N . THR A 1 100 ? 33.185 9.653 -28.392 1.00 64.88 100 THR A N 1
ATOM 795 C CA . THR A 1 100 ? 32.330 10.345 -29.343 1.00 64.88 100 THR A CA 1
ATOM 796 C C . THR A 1 100 ? 33.179 11.476 -29.894 1.00 64.88 100 THR A C 1
ATOM 798 O O . THR A 1 100 ? 33.489 12.446 -29.196 1.00 64.88 100 THR A O 1
ATOM 801 N N . ALA A 1 101 ? 33.640 11.323 -31.137 1.00 66.31 101 ALA A N 1
ATOM 802 C CA . ALA A 1 101 ? 34.192 12.450 -31.861 1.00 66.31 101 ALA A CA 1
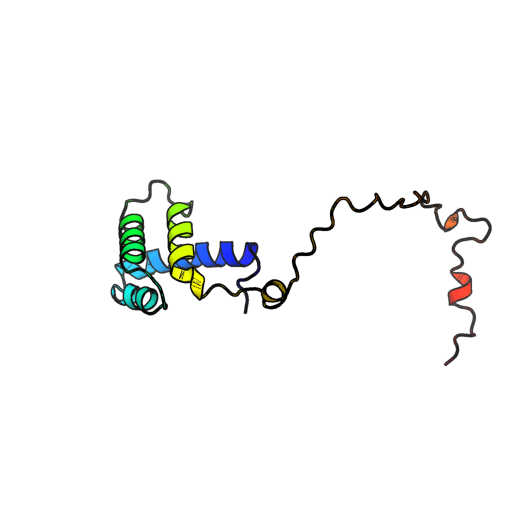ATOM 803 C C . ALA A 1 101 ? 33.139 13.556 -31.758 1.00 66.31 101 ALA A C 1
ATOM 805 O O . ALA A 1 101 ? 31.998 13.376 -32.187 1.00 66.31 101 ALA A O 1
ATOM 806 N N . LYS A 1 102 ? 33.487 14.666 -31.099 1.00 58.62 102 LYS A N 1
ATOM 807 C CA . LYS A 1 102 ? 32.678 15.879 -31.149 1.00 58.62 102 LYS A CA 1
ATOM 808 C C . LYS A 1 102 ? 32.778 16.383 -32.576 1.00 58.62 102 LYS A C 1
ATOM 810 O O . LYS A 1 102 ? 33.563 17.281 -32.872 1.00 58.62 102 LYS A O 1
ATOM 815 N N . GLU A 1 103 ? 32.008 15.782 -33.468 1.00 62.69 103 GLU A N 1
ATOM 816 C CA . GLU A 1 103 ? 31.679 16.430 -34.711 1.00 62.69 103 GLU A CA 1
ATOM 817 C C . GLU A 1 103 ? 30.874 17.654 -34.291 1.00 62.69 103 GLU A C 1
ATOM 819 O O . GLU A 1 103 ? 29.745 17.561 -33.806 1.00 62.69 103 GLU A O 1
ATOM 824 N N . LYS A 1 104 ? 31.526 18.823 -34.339 1.00 61.94 104 LYS A N 1
ATOM 825 C CA . LYS A 1 104 ? 30.799 20.088 -34.321 1.00 61.94 104 LYS A CA 1
ATOM 826 C C . LYS A 1 104 ? 29.698 19.913 -35.361 1.00 61.94 104 LYS A C 1
ATOM 828 O O . LYS A 1 104 ? 30.064 19.591 -36.492 1.00 61.94 104 LYS A O 1
ATOM 833 N N . PRO A 1 105 ? 28.414 20.103 -35.018 1.00 54.69 105 PRO A N 1
ATOM 834 C CA . PRO A 1 105 ? 27.379 20.108 -36.029 1.00 54.69 105 PRO A CA 1
ATOM 835 C C . PRO A 1 105 ? 27.735 21.245 -36.985 1.00 54.69 105 PRO A C 1
ATOM 837 O O . PRO A 1 105 ? 27.539 22.420 -36.676 1.00 54.69 105 PRO A O 1
ATOM 840 N N . ARG A 1 106 ? 28.372 20.911 -38.110 1.00 58.25 106 ARG A N 1
ATOM 841 C CA . ARG A 1 106 ? 28.433 21.818 -39.241 1.00 58.25 106 ARG A CA 1
ATOM 842 C C . ARG A 1 106 ? 27.002 21.867 -39.717 1.00 58.25 106 ARG A C 1
ATOM 844 O O . ARG A 1 106 ? 26.406 20.826 -39.993 1.00 58.25 106 ARG A O 1
ATOM 851 N N . SER A 1 107 ? 26.432 23.063 -39.704 1.00 59.62 107 SER A N 1
ATOM 852 C CA . SER A 1 107 ? 25.131 23.274 -40.303 1.00 59.62 107 SER A CA 1
ATOM 853 C C . SER A 1 107 ? 25.188 22.698 -41.714 1.00 59.62 107 SER A C 1
ATOM 855 O O . SER A 1 107 ? 26.087 23.049 -42.478 1.00 59.62 107 SER A O 1
ATOM 857 N N . ALA A 1 108 ? 24.279 21.781 -42.052 1.00 60.09 108 ALA A N 1
ATOM 858 C CA . ALA A 1 108 ? 24.253 21.153 -43.375 1.00 60.09 108 ALA A CA 1
ATOM 859 C C . ALA A 1 108 ? 24.113 22.197 -44.502 1.00 60.09 108 ALA A C 1
ATOM 861 O O . ALA A 1 108 ? 24.448 21.919 -45.646 1.00 60.09 108 ALA A O 1
ATOM 862 N N . VAL A 1 109 ? 23.667 23.415 -44.168 1.00 61.09 109 VAL A N 1
ATOM 863 C CA . VAL A 1 109 ? 23.580 24.548 -45.096 1.00 61.09 109 VAL A CA 1
ATOM 864 C C . VAL A 1 109 ? 24.921 25.237 -45.380 1.00 61.09 109 VAL A C 1
ATOM 866 O O . VAL A 1 109 ? 25.035 25.899 -46.402 1.00 61.09 109 VAL A O 1
ATOM 869 N N . ASP A 1 110 ? 25.930 25.068 -44.519 1.00 61.41 110 ASP A N 1
ATOM 870 C CA . ASP A 1 110 ? 27.241 25.727 -44.644 1.00 61.41 110 ASP A CA 1
ATOM 871 C C . ASP A 1 110 ? 28.287 24.835 -45.340 1.00 61.41 110 ASP A C 1
ATOM 873 O O . ASP A 1 110 ? 29.444 25.228 -45.514 1.00 61.41 110 ASP A O 1
ATOM 877 N N . ALA A 1 111 ? 27.914 23.607 -45.714 1.00 66.12 111 ALA A N 1
ATOM 878 C CA . ALA A 1 111 ? 28.769 22.736 -46.507 1.00 66.12 111 ALA A CA 1
ATOM 879 C C . ALA A 1 111 ? 28.838 23.253 -47.959 1.00 66.12 111 ALA A C 1
ATOM 881 O O . ALA A 1 111 ? 27.819 23.683 -48.495 1.00 66.12 111 ALA A O 1
ATOM 882 N N . PRO A 1 112 ? 30.000 23.178 -48.637 1.00 62.72 112 PRO A N 1
ATOM 883 C CA . PRO A 1 112 ? 30.132 23.628 -50.028 1.00 62.72 112 PRO A CA 1
ATOM 884 C C . PRO A 1 112 ? 29.240 22.841 -51.003 1.00 62.72 112 PRO A C 1
ATOM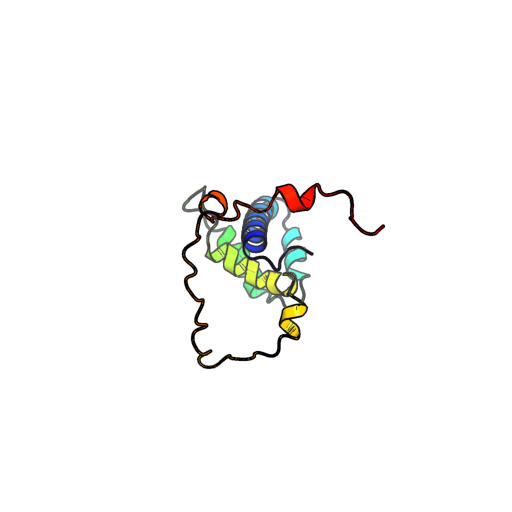 886 O O . PRO A 1 112 ? 28.935 23.337 -52.082 1.00 62.72 112 PRO A O 1
ATOM 889 N N . GLU A 1 113 ? 28.800 21.639 -50.617 1.00 66.44 113 GLU A N 1
ATOM 890 C CA . GLU A 1 113 ? 27.827 20.823 -51.359 1.00 66.44 113 GLU A CA 1
ATOM 891 C C . GLU A 1 113 ? 26.360 21.100 -50.964 1.00 66.44 113 GLU A C 1
ATOM 893 O O . GLU A 1 113 ? 25.455 20.453 -51.483 1.00 66.44 113 GLU A O 1
ATOM 898 N N . GLY A 1 114 ? 26.101 22.048 -50.055 1.00 68.38 114 GLY A N 1
ATO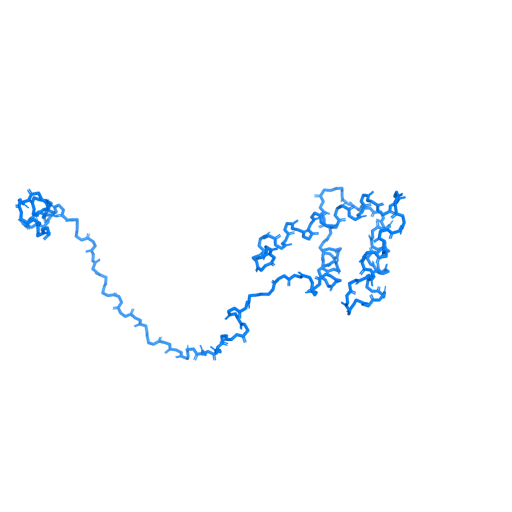M 899 C CA . GLY A 1 114 ? 24.774 22.292 -49.488 1.00 68.38 114 GLY A CA 1
ATOM 900 C C . GLY A 1 114 ? 24.236 21.103 -48.681 1.00 68.38 114 GLY A C 1
ATOM 901 O O . GLY A 1 114 ? 24.956 20.161 -48.350 1.00 68.38 114 GLY A O 1
ATOM 902 N N . ALA A 1 115 ? 22.940 21.134 -48.356 1.00 73.19 115 ALA A N 1
ATOM 903 C CA . ALA A 1 115 ? 22.296 20.100 -47.541 1.00 73.19 115 ALA A CA 1
ATOM 904 C C . ALA A 1 115 ? 21.988 18.796 -48.310 1.00 73.19 115 ALA A C 1
ATOM 906 O O . ALA A 1 115 ? 21.406 17.877 -47.734 1.00 73.19 115 ALA A O 1
ATOM 907 N N . GLY A 1 116 ? 22.329 18.712 -49.603 1.00 71.75 116 GLY A N 1
ATOM 908 C CA . GLY A 1 116 ? 22.139 17.514 -50.424 1.00 71.75 116 GLY A CA 1
ATOM 909 C C . GLY A 1 116 ? 20.677 17.113 -50.660 1.00 71.75 116 GLY A C 1
ATOM 910 O O . GLY A 1 116 ? 20.420 15.999 -51.121 1.00 71.75 116 GLY A O 1
ATOM 911 N N . LEU A 1 117 ? 19.712 17.979 -50.321 1.00 72.19 117 LEU A N 1
ATOM 912 C CA . LEU A 1 117 ? 18.273 17.685 -50.378 1.00 72.19 117 LEU A CA 1
ATOM 913 C C . LEU A 1 117 ? 17.782 17.498 -51.816 1.00 72.19 117 LEU A C 1
ATOM 915 O O . LEU A 1 117 ? 16.844 16.744 -52.057 1.00 72.19 117 LEU A O 1
ATOM 919 N N . GLU A 1 118 ? 18.440 18.130 -52.783 1.00 73.19 118 GLU A N 1
ATOM 920 C CA . GLU A 1 118 ? 18.153 17.979 -54.207 1.00 73.19 118 GLU A CA 1
ATOM 921 C C . GLU A 1 118 ? 18.335 16.535 -54.705 1.00 73.19 118 GLU A C 1
ATOM 923 O O . GLU A 1 118 ? 17.641 16.116 -55.631 1.00 73.19 118 GLU A O 1
ATOM 928 N N . LYS A 1 119 ? 19.180 15.730 -54.044 1.00 71.75 119 LYS A N 1
ATOM 929 C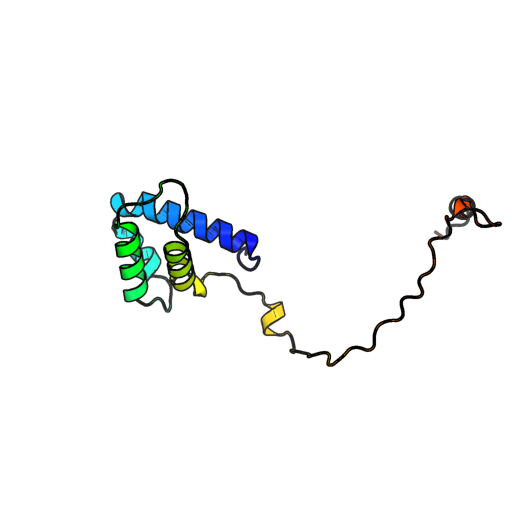 CA . LYS A 1 119 ? 19.381 14.309 -54.373 1.00 71.75 119 LYS A CA 1
ATOM 930 C C . LYS A 1 119 ? 18.211 13.414 -53.942 1.00 71.75 119 LYS A C 1
ATOM 932 O O . LYS A 1 119 ? 18.144 12.273 -54.381 1.00 71.75 119 LYS A O 1
ATOM 937 N N . LEU A 1 120 ? 17.294 13.907 -53.104 1.00 68.81 120 LEU A N 1
ATOM 938 C CA . LEU A 1 120 ? 16.101 13.164 -52.670 1.00 68.81 120 LEU A CA 1
ATOM 939 C C . LEU A 1 120 ? 14.950 13.239 -53.682 1.00 68.81 120 LEU A C 1
ATOM 941 O O . LEU A 1 120 ? 14.020 12.440 -53.612 1.00 68.81 120 LEU A O 1
ATOM 945 N N . PHE A 1 121 ? 15.009 14.195 -54.612 1.00 73.56 121 PHE A N 1
ATOM 946 C CA . PHE A 1 121 ? 13.970 14.433 -55.617 1.00 73.56 121 PHE A CA 1
ATOM 947 C C . PHE A 1 121 ? 14.408 14.039 -57.034 1.00 73.56 121 PHE A C 1
ATOM 949 O O . PHE A 1 121 ? 13.653 14.234 -57.987 1.00 73.56 121 PHE A O 1
ATOM 956 N N . THR A 1 122 ? 15.610 13.477 -57.203 1.00 65.69 122 THR A N 1
ATOM 957 C CA . THR A 1 122 ? 16.019 12.902 -58.485 1.00 65.69 122 THR A CA 1
ATOM 958 C C . THR A 1 122 ? 15.255 11.598 -58.719 1.00 65.69 122 THR A C 1
ATOM 960 O O . THR A 1 122 ? 15.196 10.716 -57.865 1.00 65.69 122 THR A O 1
ATOM 963 N N . ALA A 1 123 ? 14.621 11.501 -59.888 1.00 59.94 123 ALA A N 1
ATOM 964 C CA . ALA A 1 123 ? 13.607 10.512 -60.259 1.00 59.94 123 ALA A CA 1
ATOM 965 C C . ALA A 1 123 ? 14.137 9.078 -60.483 1.00 59.94 123 ALA A C 1
ATOM 967 O O . ALA A 1 123 ? 13.709 8.400 -61.411 1.00 59.94 123 ALA A O 1
ATOM 968 N N . ASN A 1 124 ? 15.074 8.612 -59.657 1.00 59.59 124 ASN A N 1
ATOM 969 C CA . ASN A 1 124 ? 15.628 7.263 -59.730 1.00 59.59 124 ASN A CA 1
ATOM 970 C C . ASN A 1 124 ? 15.645 6.603 -58.342 1.00 59.59 124 ASN A C 1
ATOM 972 O O . ASN A 1 124 ? 16.672 6.127 -57.863 1.00 59.59 124 ASN A O 1
ATOM 976 N N . ALA A 1 125 ? 14.486 6.591 -57.681 1.00 51.53 125 ALA A N 1
ATOM 977 C CA . ALA A 1 125 ? 14.222 5.610 -56.639 1.00 51.53 125 ALA A CA 1
ATOM 978 C C . ALA A 1 125 ? 13.918 4.271 -57.338 1.00 51.53 125 ALA A C 1
ATOM 980 O O . ALA A 1 125 ? 12.986 4.231 -58.148 1.00 51.53 125 ALA A O 1
ATOM 981 N N . PRO A 1 126 ? 14.685 3.193 -57.095 1.00 53.84 126 PRO A N 1
ATOM 982 C CA . PRO A 1 126 ? 14.299 1.878 -57.584 1.00 53.84 126 PRO A CA 1
ATOM 983 C C . PRO A 1 126 ? 12.957 1.511 -56.942 1.00 53.84 126 PRO A C 1
ATOM 985 O O . PRO A 1 126 ? 12.801 1.600 -55.722 1.00 53.84 126 PRO A O 1
ATOM 988 N N . THR A 1 127 ? 11.988 1.177 -57.792 1.00 47.34 127 THR A N 1
ATOM 989 C CA . THR A 1 127 ? 10.751 0.496 -57.390 1.00 47.34 127 THR A CA 1
ATOM 990 C C . THR A 1 127 ? 11.027 -0.981 -57.168 1.00 47.34 127 THR A C 1
ATOM 992 O O . THR A 1 127 ? 11.959 -1.509 -57.819 1.00 47.34 127 THR A O 1
#

InterPro domains:
  IPR011989 Armadillo-like helical [G3DSA:1.25.10.10] (1-55)